Protein AF-A0A7C1AKW7-F1 (afdb_monomer_lite)

Structure (mmCIF, N/CA/C/O backbone):
data_AF-A0A7C1AKW7-F1
#
_entry.id   AF-A0A7C1AKW7-F1
#
loop_
_atom_site.group_PDB
_atom_site.id
_atom_site.type_symbol
_atom_site.l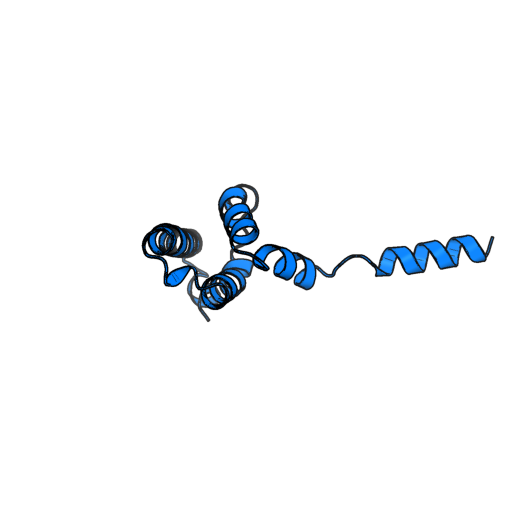abel_atom_id
_atom_site.label_alt_id
_atom_site.label_comp_id
_atom_site.label_asym_id
_atom_site.label_entity_id
_atom_site.label_seq_id
_atom_site.pdbx_PDB_ins_code
_atom_site.Cartn_x
_atom_site.Cartn_y
_atom_site.Cartn_z
_atom_site.occupancy
_atom_site.B_iso_or_equiv
_atom_site.auth_seq_id
_atom_site.auth_comp_id
_atom_site.auth_asym_id
_atom_site.auth_atom_id
_atom_site.pdbx_PDB_model_num
ATOM 1 N N . MET A 1 1 ? 13.918 44.297 -14.860 1.00 51.16 1 MET A N 1
ATOM 2 C CA . MET A 1 1 ? 14.449 42.993 -15.319 1.00 51.16 1 MET A CA 1
ATOM 3 C C . MET A 1 1 ? 14.887 42.078 -14.163 1.00 51.16 1 MET A C 1
ATOM 5 O O . MET A 1 1 ? 14.663 40.885 -14.273 1.00 51.16 1 MET A O 1
ATOM 9 N N . ALA A 1 2 ? 15.442 42.582 -13.046 1.00 51.34 2 ALA A N 1
ATOM 10 C CA . ALA A 1 2 ? 15.917 41.739 -11.928 1.00 51.34 2 ALA A CA 1
ATOM 11 C C . ALA A 1 2 ? 14.817 41.165 -10.997 1.00 51.34 2 ALA A C 1
ATOM 13 O O . ALA A 1 2 ? 14.995 40.101 -10.413 1.00 51.34 2 ALA A O 1
ATOM 14 N N . THR A 1 3 ? 13.660 41.824 -10.878 1.00 50.91 3 THR A N 1
ATOM 15 C CA . THR A 1 3 ? 12.560 41.404 -9.983 1.00 50.91 3 THR A CA 1
ATOM 16 C C . THR A 1 3 ? 11.755 40.213 -10.509 1.00 50.91 3 THR A C 1
ATOM 18 O O . THR A 1 3 ? 11.310 39.377 -9.728 1.00 50.91 3 THR A O 1
ATOM 21 N N . ALA A 1 4 ? 11.611 40.090 -11.832 1.00 51.47 4 ALA A N 1
ATOM 22 C CA . ALA A 1 4 ? 10.886 38.982 -12.458 1.00 51.47 4 ALA A CA 1
ATOM 23 C C . ALA A 1 4 ? 11.628 37.640 -12.319 1.00 51.47 4 ALA A C 1
ATOM 25 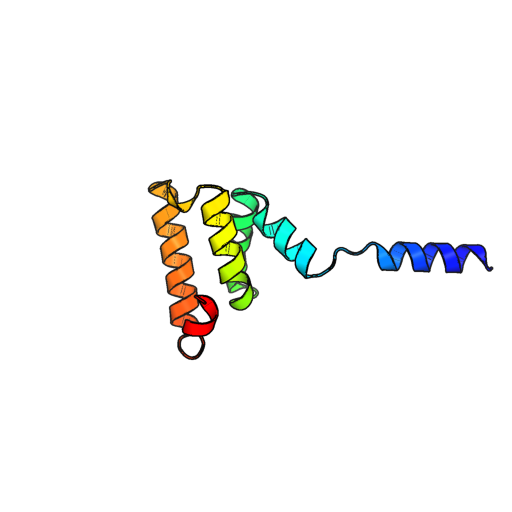O O . ALA A 1 4 ? 10.997 36.604 -12.135 1.00 51.47 4 ALA A O 1
ATOM 26 N N . VAL A 1 5 ? 12.965 37.656 -12.340 1.00 51.69 5 VAL A N 1
ATOM 27 C CA . VAL A 1 5 ? 13.786 36.442 -12.192 1.00 51.69 5 VAL A CA 1
ATOM 28 C C . VAL A 1 5 ? 13.716 35.908 -10.758 1.00 51.69 5 VAL A C 1
ATOM 30 O O . VAL A 1 5 ? 13.596 34.703 -10.556 1.00 51.69 5 VAL A O 1
ATOM 33 N N . PHE A 1 6 ? 13.696 36.797 -9.759 1.00 49.16 6 PHE A N 1
ATOM 34 C CA . PHE A 1 6 ? 13.600 36.403 -8.350 1.00 49.16 6 PHE A CA 1
ATOM 35 C C . PHE A 1 6 ? 12.241 35.761 -8.012 1.00 49.16 6 PHE A C 1
ATOM 37 O O . PHE A 1 6 ? 12.187 34.774 -7.282 1.00 49.16 6 PHE A O 1
ATOM 44 N N . ALA A 1 7 ? 11.147 36.258 -8.600 1.00 52.50 7 ALA A N 1
ATOM 45 C CA . ALA A 1 7 ? 9.806 35.705 -8.393 1.00 52.50 7 ALA A CA 1
ATOM 46 C C . ALA A 1 7 ? 9.626 34.297 -9.000 1.00 52.50 7 ALA A C 1
ATOM 48 O O . ALA A 1 7 ? 8.945 33.455 -8.417 1.00 52.50 7 ALA A O 1
ATOM 49 N N . ILE A 1 8 ? 10.268 34.010 -10.139 1.00 54.38 8 ILE A N 1
ATOM 50 C CA . ILE A 1 8 ? 10.184 32.697 -10.805 1.00 54.38 8 ILE A CA 1
ATOM 51 C C . ILE A 1 8 ? 10.984 31.632 -10.037 1.00 54.38 8 ILE A C 1
ATOM 53 O O . ILE A 1 8 ? 10.538 30.491 -9.918 1.00 54.38 8 ILE A O 1
ATOM 57 N N . VAL A 1 9 ? 12.129 32.005 -9.455 1.00 53.84 9 VAL A N 1
ATOM 58 C CA . VAL A 1 9 ? 12.959 31.087 -8.655 1.00 53.84 9 VAL A CA 1
ATOM 59 C C . VAL A 1 9 ? 12.248 30.664 -7.363 1.00 53.84 9 VAL A C 1
ATOM 61 O O . VAL A 1 9 ? 12.305 29.491 -6.998 1.00 53.84 9 VAL A O 1
ATOM 64 N N . ILE A 1 10 ? 11.510 31.567 -6.706 1.00 56.72 10 ILE A N 1
ATOM 65 C CA . ILE A 1 10 ? 10.751 31.247 -5.481 1.00 56.72 10 ILE A CA 1
ATOM 66 C C . ILE A 1 10 ? 9.562 30.315 -5.785 1.00 56.72 10 ILE A C 1
ATOM 68 O O . ILE A 1 10 ? 9.269 29.403 -5.008 1.00 56.72 10 ILE A O 1
ATOM 72 N N . LEU A 1 11 ? 8.911 30.474 -6.942 1.00 55.09 11 LEU A N 1
ATOM 73 C CA . LEU A 1 11 ? 7.789 29.617 -7.335 1.00 55.09 11 LEU A CA 1
ATOM 74 C C . LEU A 1 11 ? 8.237 28.186 -7.696 1.00 55.09 11 LEU A C 1
ATOM 76 O O . LEU A 1 11 ? 7.534 27.227 -7.382 1.00 55.09 11 LEU A O 1
ATOM 80 N N . ALA A 1 12 ? 9.429 28.018 -8.280 1.00 55.53 12 ALA A N 1
ATOM 81 C CA . ALA A 1 12 ? 9.977 26.701 -8.624 1.00 55.53 12 ALA A CA 1
ATOM 82 C C . ALA A 1 12 ? 10.360 25.845 -7.394 1.00 55.53 12 ALA A C 1
ATOM 84 O O . ALA A 1 12 ? 10.367 24.619 -7.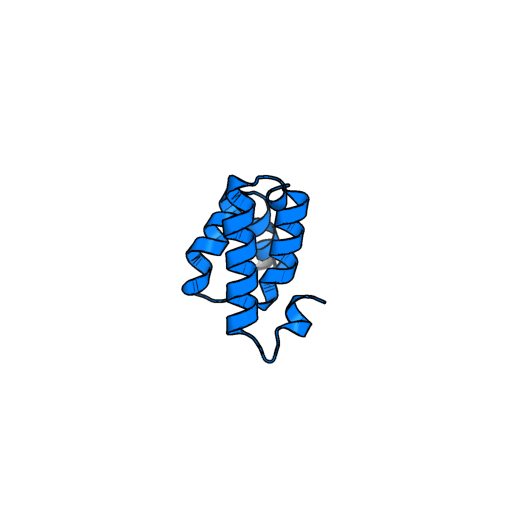479 1.00 55.53 12 ALA A O 1
ATOM 85 N N . LEU A 1 13 ? 10.622 26.472 -6.242 1.00 57.72 13 LEU A N 1
ATOM 86 C CA . LEU A 1 13 ? 10.930 25.803 -4.966 1.00 57.72 13 LEU A CA 1
ATOM 87 C C . LEU A 1 13 ? 9.681 25.355 -4.185 1.00 57.72 13 LEU A C 1
ATOM 89 O O . LEU A 1 13 ? 9.805 24.676 -3.170 1.00 57.72 13 LEU A O 1
ATOM 93 N N . SER A 1 14 ? 8.482 25.729 -4.640 1.00 61.12 14 SER A N 1
ATOM 94 C CA . SER A 1 14 ? 7.225 25.483 -3.918 1.00 61.12 14 SER A CA 1
ATOM 95 C C . SER A 1 14 ? 6.542 24.161 -4.295 1.00 61.12 14 SER A C 1
ATOM 97 O O . SER A 1 14 ? 5.496 23.825 -3.739 1.00 61.12 14 SER A O 1
ATOM 99 N N . ALA A 1 15 ? 7.092 23.406 -5.253 1.00 64.56 15 ALA A N 1
ATOM 100 C CA . ALA A 1 15 ? 6.532 22.113 -5.625 1.00 64.56 15 ALA A CA 1
ATOM 101 C C . ALA A 1 15 ? 6.769 21.090 -4.496 1.00 64.56 15 ALA A C 1
ATOM 103 O O . ALA A 1 15 ? 7.910 20.932 -4.054 1.00 64.56 15 ALA A O 1
ATOM 104 N N . PRO A 1 16 ? 5.728 20.370 -4.033 1.00 60.84 16 PRO A N 1
ATOM 105 C CA . PRO A 1 16 ? 5.896 19.366 -2.993 1.00 60.84 16 PRO A CA 1
ATOM 106 C C . PRO A 1 16 ? 6.850 18.278 -3.483 1.00 60.84 16 PRO A C 1
ATOM 108 O O . PRO A 1 16 ? 6.703 17.751 -4.591 1.00 60.84 16 PRO A O 1
ATOM 111 N N . ALA A 1 17 ? 7.823 17.924 -2.644 1.00 73.00 17 ALA A N 1
ATOM 112 C CA . ALA A 1 17 ? 8.760 16.861 -2.958 1.00 73.00 17 ALA A CA 1
ATOM 113 C C . ALA A 1 17 ? 7.995 15.542 -3.199 1.00 73.00 17 ALA A C 1
ATOM 115 O O . ALA A 1 17 ? 6.925 15.329 -2.615 1.00 73.00 17 ALA A O 1
ATOM 116 N N . PRO A 1 18 ? 8.540 14.604 -3.997 1.00 73.88 18 PRO A N 1
ATOM 117 C CA . PRO A 1 18 ? 7.871 13.340 -4.320 1.00 73.88 18 PRO A CA 1
ATOM 118 C C . PRO A 1 18 ? 7.393 12.564 -3.082 1.00 73.88 18 PRO A C 1
ATOM 120 O O . PRO A 1 18 ? 6.341 11.926 -3.111 1.00 73.88 18 PRO A O 1
ATOM 123 N N . ALA A 1 19 ? 8.139 12.664 -1.978 1.00 69.62 19 ALA A N 1
ATOM 124 C CA . ALA A 1 19 ? 7.784 12.072 -0.693 1.00 69.62 19 ALA A CA 1
ATOM 125 C C . ALA A 1 19 ? 6.531 12.707 -0.059 1.00 69.62 19 ALA A C 1
ATOM 127 O O . ALA A 1 19 ? 5.657 11.973 0.397 1.00 69.62 19 ALA A O 1
ATOM 128 N N . GLN A 1 20 ? 6.403 14.038 -0.093 1.00 72.38 20 GLN A N 1
ATOM 129 C CA . GLN A 1 20 ? 5.237 14.764 0.432 1.00 72.38 20 GLN A CA 1
ATOM 130 C C . GLN A 1 20 ? 3.999 14.544 -0.441 1.00 72.38 20 GLN A C 1
ATOM 132 O O . GLN A 1 20 ? 2.891 14.377 0.065 1.00 72.38 20 GLN A O 1
ATOM 137 N N . ALA A 1 21 ? 4.183 14.470 -1.762 1.00 77.50 21 ALA A N 1
ATOM 138 C CA . ALA A 1 21 ? 3.103 14.120 -2.677 1.00 77.50 21 ALA A CA 1
ATOM 139 C C . ALA A 1 21 ? 2.575 12.697 -2.421 1.00 77.50 21 ALA A C 1
ATOM 141 O O . ALA A 1 21 ? 1.375 12.459 -2.543 1.00 77.50 21 ALA A O 1
ATOM 142 N N . LEU A 1 22 ? 3.449 11.755 -2.047 1.00 80.75 22 LEU A N 1
ATOM 143 C CA . LEU A 1 22 ? 3.044 10.405 -1.658 1.00 80.75 22 LEU A CA 1
ATOM 144 C C . LEU A 1 22 ? 2.305 10.393 -0.312 1.00 80.75 22 LEU A C 1
ATOM 146 O O . LEU A 1 22 ? 1.293 9.713 -0.184 1.00 80.75 22 LEU A O 1
ATOM 150 N N . GLU A 1 23 ? 2.760 11.175 0.666 1.00 80.19 23 GLU A N 1
ATOM 151 C CA . GLU A 1 23 ? 2.079 11.327 1.962 1.00 80.19 23 GLU A CA 1
ATOM 152 C C . GLU A 1 23 ? 0.673 11.894 1.811 1.00 80.19 23 GLU A C 1
ATOM 154 O O . GLU A 1 23 ? -0.277 11.362 2.381 1.00 80.19 23 GLU A O 1
ATOM 159 N N . ALA A 1 24 ? 0.510 12.906 0.960 1.00 87.38 24 ALA A N 1
ATOM 160 C CA . ALA A 1 24 ? -0.790 13.505 0.686 1.00 87.38 24 ALA A CA 1
ATOM 161 C C . ALA A 1 24 ? -1.799 12.525 0.055 1.00 87.38 24 ALA A C 1
ATOM 163 O O . ALA A 1 24 ? -3.008 12.737 0.175 1.00 87.38 24 ALA A O 1
ATOM 164 N N . ARG A 1 25 ? -1.331 11.458 -0.614 1.00 89.75 25 ARG A N 1
ATOM 165 C CA . ARG A 1 25 ? -2.192 10.391 -1.164 1.00 89.75 25 ARG A CA 1
ATOM 166 C C . ARG A 1 25 ? -2.696 9.433 -0.089 1.00 89.75 25 ARG A C 1
ATOM 168 O O . ARG A 1 25 ? -3.720 8.795 -0.293 1.00 89.75 25 ARG A O 1
ATOM 175 N N . PHE A 1 26 ? -2.003 9.336 1.041 1.00 95.06 26 PHE A N 1
ATOM 176 C CA . PHE A 1 26 ? -2.333 8.414 2.129 1.00 95.06 26 PHE A CA 1
ATOM 177 C C . PHE A 1 26 ? -2.881 9.125 3.370 1.00 95.06 26 PHE A C 1
ATOM 179 O O . PHE A 1 26 ? -3.040 8.509 4.417 1.00 95.06 26 PHE A O 1
ATOM 186 N N . SER A 1 27 ? -3.207 10.414 3.249 1.00 94.25 27 SER A N 1
ATOM 187 C CA . SER A 1 27 ? -3.674 11.248 4.359 1.00 94.25 27 SER A CA 1
ATOM 188 C C . SER A 1 27 ? -5.108 10.953 4.811 1.00 94.25 27 SER A C 1
ATOM 190 O O . SER A 1 27 ? -5.527 11.446 5.853 1.00 94.25 27 SER A O 1
ATOM 192 N N . SER A 1 28 ? -5.899 10.224 4.017 1.00 95.81 28 SER A N 1
ATOM 193 C CA . SER A 1 28 ? -7.277 9.863 4.358 1.00 95.81 28 SER A CA 1
ATOM 194 C C . SER A 1 28 ? -7.698 8.536 3.717 1.00 95.81 28 SER A C 1
ATOM 196 O O . SER A 1 28 ? -7.092 8.119 2.722 1.00 95.81 28 SER A O 1
ATOM 198 N N . PRO A 1 29 ? -8.755 7.882 4.239 1.00 94.75 29 PRO A N 1
ATOM 199 C CA . PRO A 1 29 ? -9.263 6.631 3.683 1.00 94.75 29 PRO A CA 1
ATOM 200 C C . PRO A 1 29 ? -9.652 6.745 2.208 1.00 94.75 29 PRO A C 1
ATOM 202 O O . PRO A 1 29 ? -9.256 5.904 1.408 1.00 94.75 29 PRO A O 1
ATOM 205 N N . ASP A 1 30 ? -10.374 7.803 1.833 1.00 95.31 30 ASP A N 1
ATOM 206 C CA . ASP A 1 30 ? -10.862 7.995 0.464 1.00 95.31 30 ASP A CA 1
ATOM 207 C C . ASP A 1 30 ? -9.719 8.157 -0.539 1.00 95.31 30 ASP A C 1
ATOM 209 O O . ASP A 1 30 ? -9.733 7.540 -1.602 1.00 95.31 30 ASP A O 1
ATOM 213 N N . ARG A 1 31 ? -8.683 8.929 -0.184 1.00 95.81 31 ARG A N 1
ATOM 214 C CA . ARG A 1 31 ? -7.511 9.117 -1.052 1.00 95.81 31 ARG A CA 1
ATOM 215 C C . ARG A 1 31 ? -6.691 7.844 -1.194 1.00 95.81 31 ARG A C 1
ATOM 217 O O . ARG A 1 31 ? -6.222 7.538 -2.289 1.00 95.81 31 ARG A O 1
ATOM 224 N N . LEU A 1 32 ? -6.555 7.084 -0.109 1.00 95.56 32 LEU A N 1
ATOM 225 C CA . LEU A 1 32 ? -5.874 5.798 -0.135 1.00 95.56 32 LEU A CA 1
ATOM 226 C C . LEU A 1 32 ? -6.629 4.796 -1.018 1.00 95.56 32 LEU A C 1
ATOM 228 O O . LEU A 1 32 ? -6.011 4.119 -1.837 1.00 95.56 32 LEU A O 1
ATOM 232 N N . LEU A 1 33 ? -7.959 4.734 -0.905 1.00 94.69 33 LEU A N 1
ATOM 233 C CA . LEU A 1 33 ? -8.796 3.884 -1.756 1.00 94.69 33 LEU A CA 1
ATOM 234 C C . LEU A 1 33 ? -8.749 4.318 -3.222 1.00 94.69 33 LEU A C 1
ATOM 236 O O . LEU A 1 33 ? -8.636 3.469 -4.103 1.00 94.69 33 LEU A O 1
ATOM 240 N N . GLN A 1 34 ? -8.768 5.622 -3.494 1.00 95.38 34 GLN A N 1
ATOM 241 C CA . GLN A 1 34 ? -8.578 6.142 -4.844 1.00 95.38 34 GLN A CA 1
ATOM 242 C C . GLN A 1 34 ? -7.226 5.700 -5.419 1.00 95.38 34 GLN A C 1
ATOM 244 O O . GLN A 1 34 ? -7.171 5.176 -6.528 1.00 95.38 34 GLN A O 1
ATOM 249 N N . TRP A 1 35 ? -6.146 5.809 -4.641 1.00 95.62 35 TRP A N 1
ATOM 250 C CA . TRP A 1 35 ? -4.831 5.332 -5.066 1.00 95.62 35 TRP A CA 1
ATOM 251 C C . TRP A 1 35 ? -4.809 3.822 -5.363 1.00 95.62 35 TRP A C 1
ATOM 253 O O . TRP A 1 35 ? -4.180 3.410 -6.337 1.00 95.62 35 TRP A O 1
ATOM 263 N N . ILE A 1 36 ? -5.513 2.999 -4.575 1.00 95.62 36 ILE A N 1
ATOM 264 C CA . ILE A 1 36 ? -5.672 1.557 -4.845 1.00 95.62 36 ILE A CA 1
ATOM 265 C C . ILE A 1 36 ? -6.414 1.323 -6.165 1.00 95.62 36 ILE A C 1
ATOM 267 O O . ILE A 1 36 ? -5.980 0.498 -6.971 1.00 95.62 36 ILE A O 1
ATOM 271 N N . ASN A 1 37 ? -7.508 2.048 -6.401 1.00 95.12 37 ASN A N 1
ATOM 272 C CA . ASN A 1 37 ? -8.302 1.928 -7.626 1.00 95.12 37 ASN A CA 1
ATOM 273 C C . ASN A 1 37 ? -7.476 2.289 -8.868 1.00 95.12 37 ASN A C 1
ATOM 275 O O . ASN A 1 37 ? -7.506 1.569 -9.868 1.00 95.12 37 ASN A O 1
ATOM 279 N N . ASP A 1 38 ? -6.667 3.343 -8.771 1.00 95.12 38 ASP A N 1
ATOM 280 C CA . ASP A 1 38 ? -5.821 3.819 -9.864 1.00 95.12 38 ASP A CA 1
ATOM 281 C C . ASP A 1 38 ? -4.529 2.999 -10.028 1.00 95.12 38 ASP A C 1
ATOM 283 O O . ASP A 1 38 ? -3.842 3.122 -11.045 1.00 95.12 38 ASP A O 1
ATOM 287 N N . TYR A 1 39 ? -4.184 2.128 -9.072 1.00 94.88 39 TYR A N 1
ATOM 288 C CA . TYR A 1 39 ? -2.882 1.455 -8.997 1.00 94.88 39 TYR A CA 1
ATOM 289 C C . TYR A 1 39 ? -2.493 0.721 -10.285 1.00 94.88 39 TYR A C 1
ATOM 291 O O . TYR A 1 39 ? -1.333 0.757 -10.696 1.00 94.88 39 TYR A O 1
ATOM 299 N N . ARG A 1 40 ? -3.458 0.074 -10.954 1.00 90.62 40 ARG A N 1
ATOM 300 C CA . ARG A 1 40 ? -3.202 -0.701 -12.181 1.00 90.62 40 ARG A CA 1
ATOM 301 C C . ARG A 1 40 ? -2.726 0.161 -13.349 1.00 90.62 40 ARG A C 1
ATOM 303 O O . ARG A 1 40 ? -2.020 -0.347 -14.211 1.00 90.62 40 ARG A O 1
ATOM 310 N N . THR A 1 41 ? -3.084 1.444 -13.370 1.00 94.88 41 THR A N 1
ATOM 311 C CA . THR A 1 41 ? -2.678 2.373 -14.437 1.00 94.88 41 THR A CA 1
ATOM 312 C C . THR A 1 41 ? -1.194 2.725 -14.347 1.00 94.88 41 THR A C 1
ATOM 314 O O . THR A 1 41 ? -0.525 2.886 -15.366 1.00 94.88 41 THR A O 1
ATOM 317 N N . LYS A 1 42 ? -0.660 2.816 -13.122 1.00 91.94 42 LYS A N 1
ATOM 318 C CA . LYS A 1 42 ? 0.744 3.125 -12.850 1.00 91.94 42 LYS A CA 1
ATOM 319 C C . LYS A 1 42 ? 1.206 2.413 -11.574 1.00 91.94 42 LYS A C 1
ATOM 321 O O . LYS A 1 42 ? 1.258 3.047 -10.508 1.00 91.94 42 LYS A O 1
ATOM 326 N N . PRO A 1 43 ? 1.562 1.118 -11.679 1.00 93.69 43 PRO A N 1
ATOM 327 C CA . PRO A 1 43 ? 1.961 0.320 -10.530 1.00 93.69 43 PRO A CA 1
ATOM 328 C C . PRO A 1 43 ? 3.162 0.930 -9.811 1.00 93.69 43 PRO A C 1
ATOM 330 O O . PRO A 1 43 ? 4.188 1.240 -10.416 1.00 93.69 43 PRO A O 1
ATOM 333 N N . GLN A 1 44 ? 3.025 1.102 -8.500 1.00 93.94 44 GLN A N 1
ATOM 334 C CA . GLN A 1 44 ? 4.055 1.662 -7.622 1.00 93.94 44 GLN A CA 1
ATOM 335 C C . GLN A 1 44 ? 4.268 0.717 -6.429 1.00 93.94 44 GLN A C 1
ATOM 337 O O . GLN A 1 44 ? 3.889 1.061 -5.309 1.00 93.94 44 GLN A O 1
ATOM 342 N N . PRO A 1 45 ? 4.857 -0.477 -6.633 1.00 94.56 45 PRO A N 1
ATOM 343 C CA . PRO A 1 45 ? 5.000 -1.473 -5.568 1.00 94.56 45 PRO A CA 1
ATOM 344 C C . PRO A 1 45 ? 5.803 -0.943 -4.372 1.00 94.56 45 PRO A C 1
ATOM 346 O O . PRO A 1 45 ? 5.451 -1.211 -3.232 1.00 94.56 45 PRO A O 1
ATOM 349 N N . ALA A 1 46 ? 6.809 -0.095 -4.603 1.00 93.38 46 ALA A N 1
ATOM 350 C CA . ALA A 1 46 ? 7.603 0.527 -3.538 1.00 93.38 46 ALA A CA 1
ATOM 351 C C . ALA A 1 46 ? 6.813 1.500 -2.634 1.00 93.38 46 ALA A C 1
ATOM 353 O O . ALA A 1 46 ? 7.279 1.840 -1.552 1.00 93.38 46 ALA A O 1
ATOM 354 N N . ALA A 1 47 ? 5.628 1.959 -3.051 1.00 93.69 47 ALA A N 1
ATOM 355 C CA . ALA A 1 47 ? 4.763 2.801 -2.222 1.00 93.69 47 ALA A CA 1
ATOM 356 C C . ALA A 1 47 ? 3.873 1.987 -1.267 1.00 93.69 47 ALA A C 1
ATOM 358 O O . ALA A 1 47 ? 3.294 2.548 -0.337 1.00 93.69 47 ALA A O 1
ATOM 359 N N . VAL A 1 48 ? 3.763 0.674 -1.488 1.00 94.81 48 VAL A N 1
ATOM 360 C CA . VAL A 1 48 ? 2.863 -0.218 -0.749 1.00 94.81 48 VAL A CA 1
ATOM 361 C C . VAL A 1 48 ? 3.230 -0.330 0.733 1.00 94.81 48 VAL A C 1
ATOM 363 O O . VAL A 1 48 ? 2.306 -0.189 1.528 1.00 94.81 48 VAL A O 1
ATOM 366 N N . PRO A 1 49 ? 4.509 -0.452 1.153 1.00 93.81 49 PRO A N 1
ATOM 367 C CA . PRO A 1 49 ? 4.852 -0.431 2.579 1.00 93.81 49 PRO A CA 1
ATOM 368 C C . PRO A 1 49 ? 4.299 0.811 3.293 1.00 93.81 49 PRO A C 1
ATOM 370 O O . PRO A 1 49 ? 3.646 0.720 4.332 1.00 93.81 49 PRO A O 1
ATOM 373 N N . LYS A 1 50 ? 4.464 1.989 2.678 1.00 94.12 50 LYS A N 1
ATOM 374 C CA . LYS A 1 50 ? 3.953 3.250 3.226 1.00 94.12 50 LYS A CA 1
ATOM 375 C C . LYS A 1 50 ? 2.422 3.290 3.258 1.00 94.12 50 LYS A C 1
A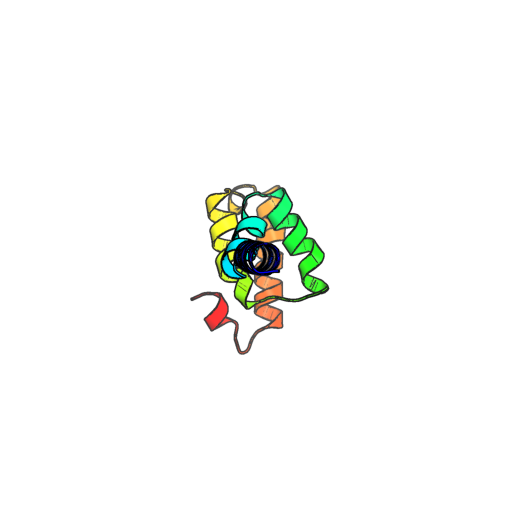TOM 377 O O . LYS A 1 50 ? 1.848 3.754 4.240 1.00 94.12 50 LYS A O 1
ATOM 382 N N . ALA A 1 51 ? 1.762 2.768 2.225 1.00 95.19 51 ALA A N 1
ATOM 383 C CA . ALA A 1 51 ? 0.308 2.639 2.206 1.00 95.19 51 ALA A CA 1
ATOM 384 C C . ALA A 1 51 ? -0.195 1.718 3.332 1.00 95.19 51 ALA A C 1
ATOM 386 O O . ALA A 1 51 ? -1.176 2.051 3.985 1.00 95.19 51 ALA A O 1
ATOM 387 N N . VAL A 1 52 ? 0.489 0.601 3.611 1.00 95.12 52 VAL A N 1
ATOM 388 C CA . VAL A 1 52 ? 0.145 -0.332 4.703 1.00 95.12 52 VAL A CA 1
ATOM 389 C C . VAL A 1 52 ? 0.224 0.357 6.067 1.00 95.12 52 VAL A C 1
ATOM 391 O O . VAL A 1 52 ? -0.696 0.218 6.877 1.00 95.12 52 VAL A O 1
ATOM 394 N N . HIS A 1 53 ? 1.269 1.153 6.315 1.00 94.19 53 HIS A N 1
ATOM 395 C CA . HIS A 1 53 ? 1.358 1.961 7.536 1.00 94.19 53 HIS A CA 1
ATOM 396 C C . HIS A 1 53 ? 0.172 2.922 7.668 1.00 94.19 53 HIS A C 1
ATOM 398 O O . HIS A 1 53 ? -0.475 2.946 8.715 1.00 94.19 53 HIS A O 1
ATOM 404 N N . ALA A 1 54 ? -0.189 3.621 6.590 1.00 95.38 54 ALA A N 1
ATOM 405 C CA . ALA A 1 54 ? -1.348 4.506 6.589 1.00 95.38 54 ALA A CA 1
ATOM 406 C C . ALA A 1 54 ? -2.671 3.749 6.807 1.00 95.38 54 ALA A C 1
ATOM 408 O O . ALA A 1 54 ? -3.513 4.204 7.573 1.00 95.38 54 ALA A O 1
ATOM 409 N N . MET A 1 55 ? -2.860 2.560 6.219 1.00 95.50 55 MET A N 1
ATOM 410 C CA . MET A 1 55 ? -4.045 1.722 6.478 1.00 95.50 55 MET A CA 1
ATOM 411 C C . MET A 1 55 ? -4.186 1.378 7.966 1.00 95.50 55 MET A C 1
ATOM 413 O O . MET A 1 55 ? -5.302 1.353 8.492 1.00 95.50 55 MET A O 1
ATOM 417 N N . ARG A 1 56 ? -3.062 1.115 8.648 1.00 93.88 56 ARG A N 1
ATOM 418 C CA . ARG A 1 56 ? -3.014 0.843 10.091 1.00 93.88 56 ARG A CA 1
ATOM 419 C C . ARG A 1 56 ? -3.339 2.092 10.911 1.00 93.88 56 ARG A C 1
ATOM 421 O O . ARG A 1 56 ? -4.152 2.000 11.828 1.00 93.88 56 ARG A O 1
ATOM 428 N N . GLU A 1 57 ? -2.741 3.233 10.582 1.00 94.62 57 GLU A N 1
ATOM 429 C CA . GLU A 1 57 ? -2.975 4.518 11.262 1.00 94.62 57 GLU A CA 1
ATOM 430 C C . GLU A 1 57 ? -4.418 5.009 11.101 1.00 94.62 57 GLU A C 1
ATOM 432 O O . GLU A 1 57 ? -5.038 5.443 12.068 1.00 94.62 57 GLU A O 1
ATOM 437 N N . LEU A 1 58 ? -4.990 4.844 9.908 1.00 94.25 58 LEU A N 1
ATOM 438 C CA . LEU A 1 58 ? -6.380 5.176 9.590 1.00 94.25 58 LEU A CA 1
ATOM 439 C C . LEU A 1 58 ? -7.389 4.133 10.110 1.00 94.25 58 LEU A C 1
ATOM 441 O O . LEU A 1 58 ? -8.592 4.287 9.910 1.00 94.25 58 LEU A O 1
ATOM 445 N N . GLY A 1 59 ? -6.925 3.050 10.744 1.00 93.88 59 GLY A N 1
ATOM 446 C CA . GLY A 1 59 ? -7.781 2.011 11.322 1.00 93.88 59 GLY A CA 1
ATOM 447 C C . GLY A 1 59 ? -8.523 1.132 10.307 1.00 93.88 59 GLY A C 1
ATOM 448 O O . GLY A 1 59 ? -9.392 0.359 10.703 1.00 93.88 59 GLY A O 1
ATOM 449 N N . LEU A 1 60 ? -8.173 1.189 9.019 1.00 93.75 60 LEU A N 1
ATOM 450 C CA . LEU A 1 60 ? -8.919 0.529 7.939 1.00 93.75 60 LEU A CA 1
ATOM 451 C C . LEU A 1 60 ? -8.840 -0.998 7.984 1.00 93.75 60 LEU A C 1
ATOM 453 O O . LEU A 1 60 ? -9.738 -1.680 7.501 1.00 93.75 60 LEU A O 1
ATOM 457 N N . LEU A 1 61 ? -7.781 -1.535 8.591 1.00 92.75 61 LEU A N 1
ATOM 458 C CA . LEU A 1 61 ? -7.597 -2.976 8.768 1.00 92.75 61 LEU A CA 1
ATOM 459 C C . LEU A 1 61 ? -8.471 -3.562 9.891 1.00 92.75 61 LEU A C 1
ATOM 461 O O . LEU A 1 61 ? -8.568 -4.779 10.003 1.00 92.75 61 LEU A O 1
ATOM 465 N N . LYS A 1 62 ? -9.107 -2.722 10.724 1.00 91.69 62 LYS A N 1
ATOM 466 C CA . LYS A 1 62 ? -10.025 -3.160 11.794 1.00 91.69 62 LYS A CA 1
ATOM 467 C C . LYS A 1 62 ? -11.464 -3.333 11.303 1.00 91.69 62 LYS A C 1
ATOM 469 O O . LYS A 1 62 ? -12.252 -4.012 11.952 1.00 91.69 62 LYS A O 1
ATOM 474 N N . SER A 1 63 ? -11.797 -2.699 10.182 1.00 87.44 63 SER A N 1
ATOM 475 C CA . SER A 1 63 ? -13.108 -2.743 9.542 1.00 87.44 63 SER A CA 1
ATOM 476 C C . SER A 1 63 ? -13.223 -4.019 8.702 1.00 87.44 63 SER A C 1
ATOM 478 O O . SER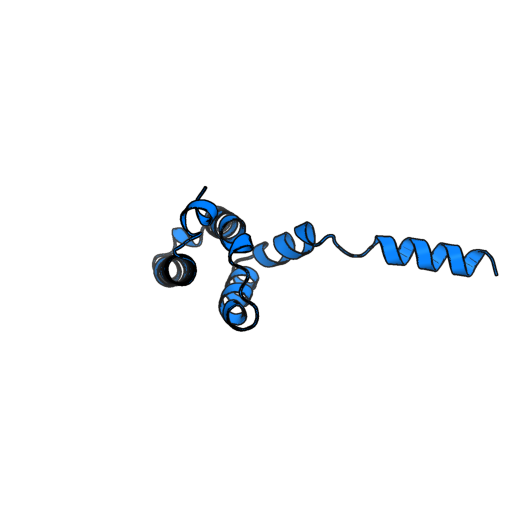 A 1 63 ? -12.557 -4.101 7.668 1.00 87.44 63 SER A O 1
ATOM 480 N N . PRO A 1 64 ? -14.021 -5.027 9.101 1.00 85.06 64 PRO A N 1
ATOM 481 C CA . PRO A 1 64 ? -14.095 -6.303 8.383 1.00 85.06 64 PRO A CA 1
ATOM 482 C C . PRO A 1 64 ? -14.574 -6.142 6.931 1.00 85.06 64 PRO A C 1
ATOM 484 O O . PRO A 1 64 ? -14.130 -6.870 6.048 1.00 85.06 64 PRO A O 1
ATOM 487 N N . ASP A 1 65 ? -15.402 -5.131 6.668 1.00 86.88 65 ASP A N 1
ATOM 488 C CA . ASP A 1 65 ? -15.870 -4.710 5.345 1.00 86.88 65 ASP A CA 1
ATOM 489 C C . ASP A 1 65 ? -14.745 -4.193 4.429 1.00 86.88 65 ASP A C 1
ATOM 491 O O . ASP A 1 65 ? -14.803 -4.375 3.214 1.00 86.88 65 ASP A O 1
ATOM 495 N N . LYS A 1 66 ? -13.696 -3.578 4.992 1.00 86.38 66 LYS A N 1
ATOM 496 C CA . LYS A 1 66 ? -12.565 -3.009 4.230 1.00 86.38 66 LYS A CA 1
ATOM 497 C C . LYS A 1 66 ? -11.343 -3.917 4.228 1.00 86.38 66 LYS A C 1
ATOM 499 O O . LYS A 1 66 ? -10.601 -3.943 3.246 1.00 86.38 66 LYS A O 1
ATOM 504 N N . ALA A 1 67 ? -11.135 -4.671 5.305 1.00 90.12 67 ALA A N 1
ATOM 505 C CA . ALA A 1 67 ? -9.955 -5.500 5.510 1.00 90.12 67 ALA A CA 1
ATOM 506 C C . ALA A 1 67 ? -9.759 -6.504 4.368 1.00 90.12 67 ALA A C 1
ATOM 508 O O . ALA A 1 67 ? -8.645 -6.635 3.869 1.00 90.12 67 ALA A O 1
ATOM 509 N N . GLY A 1 68 ? -10.836 -7.138 3.888 1.00 93.12 68 GLY A N 1
ATOM 510 C CA . GLY A 1 68 ? -10.764 -8.078 2.764 1.00 93.12 68 GLY A CA 1
ATOM 511 C C . GLY A 1 68 ? -10.178 -7.453 1.492 1.00 93.12 68 GLY A C 1
ATOM 512 O O . GLY A 1 68 ? -9.255 -8.013 0.900 1.00 93.12 68 GLY A O 1
ATOM 513 N N . LEU A 1 69 ? -10.650 -6.260 1.110 1.00 93.62 69 LEU A N 1
ATOM 514 C CA . LEU A 1 69 ? -10.141 -5.526 -0.055 1.00 93.62 69 LEU A CA 1
ATOM 515 C C . LEU A 1 69 ? -8.664 -5.149 0.116 1.00 93.62 69 LEU A C 1
ATOM 517 O O . LEU A 1 69 ? -7.864 -5.361 -0.793 1.00 93.62 69 LEU A O 1
ATOM 521 N N . LEU A 1 70 ? -8.299 -4.592 1.274 1.00 95.12 70 LEU A N 1
ATOM 522 C CA . LEU A 1 70 ? -6.940 -4.114 1.535 1.00 95.12 70 LEU A CA 1
ATOM 523 C C . LEU A 1 70 ? -5.929 -5.264 1.582 1.00 95.12 70 LEU A C 1
ATOM 525 O O . LEU A 1 70 ? -4.871 -5.177 0.960 1.00 95.12 70 LEU A O 1
ATOM 529 N N . ILE A 1 71 ? -6.273 -6.366 2.253 1.00 95.12 71 ILE A N 1
ATOM 530 C CA . ILE A 1 71 ? -5.440 -7.573 2.309 1.00 95.12 71 ILE A CA 1
ATOM 531 C C . ILE A 1 71 ? -5.305 -8.185 0.911 1.00 95.12 71 ILE A C 1
ATOM 533 O O . ILE A 1 71 ? -4.194 -8.503 0.490 1.00 95.12 71 ILE A O 1
ATOM 537 N N . GLY A 1 72 ? -6.409 -8.295 0.163 1.00 95.38 72 GLY A N 1
ATOM 538 C CA . GLY A 1 72 ? -6.392 -8.797 -1.211 1.00 95.38 72 GLY A CA 1
ATOM 539 C C . GLY A 1 72 ? -5.519 -7.949 -2.139 1.00 95.38 72 GLY A C 1
ATOM 540 O O . GLY A 1 72 ? -4.762 -8.491 -2.944 1.00 95.38 72 GLY A O 1
ATOM 541 N N . PHE A 1 73 ? -5.555 -6.623 -1.987 1.00 96.25 73 PHE A N 1
ATOM 542 C CA . PHE A 1 73 ? -4.677 -5.715 -2.719 1.00 96.25 73 PHE A CA 1
ATOM 543 C C . PHE A 1 73 ? -3.197 -5.949 -2.383 1.00 96.25 73 PHE A C 1
ATOM 545 O O . PHE A 1 73 ? -2.393 -6.128 -3.298 1.00 96.25 73 PHE A O 1
ATOM 552 N N . ILE A 1 74 ? -2.839 -6.005 -1.093 1.00 96.00 74 ILE A N 1
ATOM 553 C CA . ILE A 1 74 ? -1.459 -6.264 -0.647 1.00 96.00 74 ILE A CA 1
ATOM 554 C C . ILE A 1 74 ? -0.968 -7.605 -1.207 1.00 96.00 74 ILE A C 1
ATOM 556 O O . ILE A 1 74 ? 0.099 -7.665 -1.817 1.00 96.00 74 ILE A O 1
ATOM 560 N N . ALA A 1 75 ? -1.769 -8.665 -1.078 1.00 96.06 75 ALA A N 1
ATOM 561 C CA . ALA A 1 75 ? -1.443 -9.985 -1.609 1.00 96.06 75 ALA A CA 1
ATOM 562 C C . ALA A 1 75 ? -1.249 -9.964 -3.135 1.00 96.06 75 ALA A C 1
ATOM 564 O O . ALA A 1 75 ? -0.280 -10.528 -3.643 1.00 96.06 75 ALA A O 1
ATOM 565 N N . GLY A 1 76 ? -2.122 -9.266 -3.869 1.00 95.69 76 GLY A N 1
ATOM 566 C CA . GLY A 1 76 ? -2.018 -9.117 -5.320 1.00 95.69 76 GLY A CA 1
ATOM 567 C C . GLY A 1 76 ? -0.746 -8.387 -5.760 1.00 95.69 76 GLY A C 1
ATOM 568 O O . GLY A 1 76 ? -0.094 -8.808 -6.720 1.00 95.69 76 GLY A O 1
ATOM 569 N N . VAL A 1 77 ? -0.344 -7.334 -5.039 1.00 96.31 77 VAL A N 1
ATOM 570 C CA . VAL A 1 77 ? 0.935 -6.647 -5.272 1.00 96.31 77 VAL A CA 1
ATOM 571 C C . VAL A 1 77 ? 2.102 -7.601 -5.037 1.00 96.31 77 VAL A C 1
ATOM 573 O O . VAL A 1 77 ? 2.967 -7.703 -5.908 1.00 96.31 77 VAL A O 1
ATOM 576 N N . LEU A 1 78 ? 2.143 -8.289 -3.892 1.00 95.62 78 LEU A N 1
ATOM 577 C CA . LEU A 1 78 ? 3.247 -9.187 -3.544 1.00 95.62 78 LEU A CA 1
ATOM 578 C C . LEU A 1 78 ? 3.376 -10.334 -4.551 1.00 95.62 78 LEU A C 1
ATOM 580 O O . LEU A 1 78 ? 4.471 -10.581 -5.054 1.00 95.62 78 LEU A O 1
ATOM 584 N N . GLY A 1 79 ? 2.259 -10.968 -4.921 1.00 95.31 79 GLY A N 1
ATOM 585 C CA . GLY A 1 79 ? 2.231 -12.027 -5.931 1.00 95.31 79 GLY A CA 1
ATOM 586 C C . GLY A 1 79 ? 2.729 -11.553 -7.298 1.00 95.31 79 GLY A C 1
ATOM 587 O O . GLY A 1 79 ? 3.533 -12.227 -7.932 1.00 95.31 79 GLY A O 1
ATOM 588 N N . SER A 1 80 ? 2.349 -10.340 -7.710 1.00 95.31 80 SER A N 1
ATOM 589 C CA . SER A 1 80 ? 2.811 -9.743 -8.975 1.00 95.31 80 SER A CA 1
ATOM 590 C C . SER A 1 80 ? 4.279 -9.286 -8.942 1.00 95.31 80 SER A C 1
ATOM 592 O O . SER A 1 80 ? 4.820 -8.892 -9.972 1.00 95.31 80 SER A O 1
ATOM 594 N N . ASN A 1 81 ? 4.926 -9.296 -7.771 1.00 95.00 81 ASN A N 1
ATOM 595 C CA . ASN A 1 81 ? 6.302 -8.838 -7.558 1.00 95.00 81 ASN A CA 1
ATOM 596 C C . ASN A 1 81 ? 7.155 -9.889 -6.820 1.00 95.00 81 ASN A C 1
ATOM 598 O O . ASN A 1 81 ? 8.090 -9.517 -6.112 1.00 95.00 81 ASN A O 1
ATOM 602 N N . GLN A 1 82 ? 6.862 -11.185 -6.997 1.00 90.81 82 GLN A N 1
ATOM 603 C CA . GLN A 1 82 ? 7.482 -12.308 -6.271 1.00 90.81 82 GLN A CA 1
ATOM 604 C C . GLN A 1 82 ? 9.001 -12.179 -6.026 1.00 90.81 82 GLN A C 1
ATOM 606 O O . GLN A 1 82 ? 9.402 -12.246 -4.866 1.00 90.81 82 GLN A O 1
ATOM 611 N N . PRO A 1 83 ? 9.858 -11.904 -7.036 1.00 92.31 83 PRO A N 1
ATOM 612 C CA . PRO A 1 83 ? 11.311 -11.817 -6.830 1.00 92.31 83 PRO A CA 1
ATOM 613 C C . PRO A 1 83 ? 11.762 -10.692 -5.887 1.00 92.31 83 PRO A C 1
ATOM 615 O O . PRO A 1 83 ? 12.910 -10.655 -5.454 1.00 92.31 83 PRO A O 1
ATOM 618 N N . ARG A 1 84 ? 10.888 -9.717 -5.622 1.00 90.25 84 ARG A N 1
ATOM 619 C CA . ARG A 1 84 ? 11.151 -8.550 -4.774 1.00 90.25 84 ARG A CA 1
ATOM 620 C C . ARG A 1 84 ? 10.191 -8.454 -3.589 1.00 90.25 84 ARG A C 1
ATOM 622 O O . ARG A 1 84 ? 10.276 -7.473 -2.859 1.00 90.25 84 ARG A O 1
ATOM 629 N N . ALA A 1 85 ? 9.314 -9.437 -3.384 1.00 90.12 85 ALA A N 1
ATOM 630 C CA . ALA A 1 85 ? 8.252 -9.384 -2.383 1.00 90.12 85 ALA A CA 1
ATOM 631 C C . ALA A 1 85 ? 8.793 -9.181 -0.959 1.00 90.12 85 ALA A C 1
ATOM 633 O O . ALA A 1 85 ? 8.251 -8.365 -0.223 1.00 90.12 85 ALA A O 1
ATOM 634 N N . GLU A 1 86 ? 9.907 -9.828 -0.605 1.00 88.44 86 GLU A N 1
ATOM 635 C CA . GLU A 1 86 ? 10.557 -9.656 0.705 1.00 88.44 86 GLU A CA 1
ATOM 636 C C . GLU A 1 86 ? 10.942 -8.194 0.974 1.00 88.44 86 GLU A C 1
ATOM 638 O O . GLU A 1 86 ? 10.706 -7.664 2.057 1.00 88.44 86 GLU A O 1
ATOM 643 N N . LYS A 1 87 ? 11.437 -7.485 -0.047 1.00 89.19 87 LYS A N 1
ATOM 644 C CA . LYS A 1 87 ? 11.808 -6.063 0.063 1.00 89.19 87 LYS A CA 1
ATOM 645 C C . LYS A 1 87 ? 10.603 -5.129 0.202 1.00 89.19 87 LYS A C 1
ATOM 647 O O . LYS A 1 87 ? 10.791 -3.943 0.434 1.00 89.19 87 LYS A O 1
ATOM 652 N N . LEU A 1 88 ? 9.386 -5.629 -0.017 1.00 87.88 88 LEU A N 1
ATOM 653 C CA . LEU A 1 88 ? 8.136 -4.873 0.099 1.00 87.88 88 LEU A CA 1
ATOM 654 C C . LEU A 1 88 ? 7.436 -5.086 1.450 1.00 87.88 88 LEU A C 1
ATOM 656 O O . LEU A 1 88 ? 6.400 -4.470 1.688 1.00 87.88 88 LEU A O 1
ATOM 660 N N . ILE A 1 89 ? 7.961 -5.960 2.311 1.00 83.62 89 ILE A N 1
ATOM 661 C CA . ILE A 1 89 ? 7.398 -6.254 3.641 1.00 83.62 89 ILE A CA 1
ATOM 662 C C . ILE A 1 89 ? 8.395 -6.019 4.784 1.00 83.62 89 ILE A C 1
ATOM 664 O O . ILE A 1 89 ? 8.058 -6.280 5.937 1.00 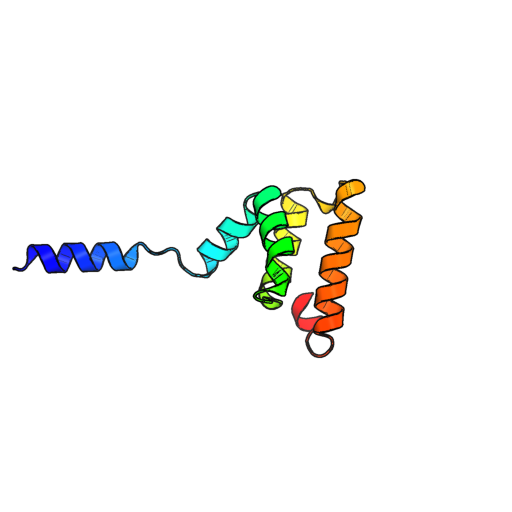83.62 89 ILE A O 1
ATOM 668 N N . THR A 1 90 ? 9.600 -5.546 4.460 1.00 68.75 90 THR A N 1
ATOM 669 C CA . THR A 1 90 ? 10.685 -5.235 5.402 1.00 68.75 90 THR A CA 1
ATOM 670 C C . THR A 1 90 ? 10.896 -3.730 5.441 1.00 68.75 90 THR A C 1
ATOM 672 O O . THR A 1 90 ? 11.073 -3.191 6.552 1.00 68.75 90 THR A O 1
#

Secondary structure (DSSP, 8-state):
-HHHHHHHHHHHTTSPPHHHHHHHHSSSHHHHHHHHHHGGGS--GGGHHHHHHHHHHTTGGG-HHHHHHHHHHHHHHHHHTGGGGGGGT-

Foldseek 3Di:
DVVVVVVVVVVVVPDDDPVVVLVVQLVAPVSLVVCLVCCVVPPDLLSLLVNVVSCVVNVQCVPPVRVVVNVVSLVVSLVVVVVCNVVSND

Radius of gyration: 17.57 Å; chains: 1; bounding box: 32×55×27 Å

Sequence (90 aa):
MATAVFAIVILALSAPAPAQALEARFSSPDRLLQWINDYRTKPQPAAVPKAVHAMRELGLLKSPDKAGLLIGFIAGVLGSNQPRAEKLIT

pLDDT: mean 84.74, std 15.23, range [49.16, 96.31]